Protein AF-A0A2P8FLD5-F1 (afdb_monomer)

pLDDT: mean 77.54, std 15.87, range [40.56, 95.44]

Secondary structure (DSSP, 8-state):
---------HHHHHHHHHHHHHHHHHTT-----------PPPSSGGGG--B-S-GGG-PBPTT-EE---SS-----S-EEEEEEEPPTT---B--TTS--BPPTT-EEEEEEE--S---

Mean predicted aligned error: 14.79 Å

Structure (mmCIF, N/CA/C/O backbone):
data_AF-A0A2P8FLD5-F1
#
_entry.id   AF-A0A2P8FLD5-F1
#
loop_
_atom_site.group_PDB
_atom_site.id
_atom_site.type_symbol
_atom_site.label_atom_id
_atom_site.label_alt_id
_atom_site.label_comp_id
_atom_site.label_asym_id
_atom_site.label_entity_id
_atom_site.label_seq_id
_atom_site.pdbx_PDB_ins_code
_atom_site.Cartn_x
_atom_site.Cartn_y
_atom_site.Cartn_z
_atom_site.occupancy
_atom_site.B_iso_or_equiv
_atom_site.auth_seq_id
_atom_site.auth_comp_id
_atom_site.auth_asym_id
_atom_site.auth_atom_id
_atom_site.pdbx_PDB_model_num
ATOM 1 N N . MET A 1 1 ? -6.793 66.190 63.675 1.00 40.56 1 MET A N 1
ATOM 2 C CA . MET A 1 1 ? -6.352 66.649 62.341 1.00 40.56 1 MET A CA 1
ATOM 3 C C . MET A 1 1 ? -6.145 65.407 61.492 1.00 40.56 1 MET A C 1
ATOM 5 O O . MET A 1 1 ? -5.388 64.539 61.898 1.00 40.56 1 MET A O 1
ATOM 9 N N . ALA A 1 2 ? -6.940 65.256 60.435 1.00 51.62 2 ALA A N 1
ATOM 10 C CA . ALA A 1 2 ? -7.010 64.063 59.597 1.00 51.62 2 ALA A CA 1
ATOM 11 C C . ALA A 1 2 ? -5.867 64.010 58.571 1.00 51.62 2 ALA A C 1
ATOM 13 O O . ALA A 1 2 ? -5.481 65.063 58.067 1.00 51.62 2 ALA A O 1
ATOM 14 N N . ARG A 1 3 ? -5.418 62.803 58.195 1.00 41.56 3 ARG A N 1
ATOM 15 C CA . ARG A 1 3 ? -5.180 62.423 56.791 1.00 41.56 3 ARG A CA 1
ATOM 16 C C . ARG A 1 3 ? -4.938 60.915 56.631 1.00 41.56 3 ARG A C 1
ATOM 18 O O . ARG A 1 3 ? -4.054 60.329 57.237 1.00 41.56 3 ARG A O 1
ATOM 25 N N . THR A 1 4 ? -5.821 60.370 55.810 1.00 52.38 4 THR A N 1
ATOM 26 C CA . THR A 1 4 ? -5.900 59.111 55.061 1.00 52.38 4 THR A CA 1
ATOM 27 C C . THR A 1 4 ? -4.621 58.618 54.373 1.00 52.38 4 THR A C 1
ATOM 29 O O . THR A 1 4 ? -3.825 59.429 53.911 1.00 52.38 4 THR A O 1
ATOM 32 N N . GLY A 1 5 ? -4.564 57.297 54.162 1.00 47.00 5 GLY A N 1
ATOM 33 C CA . GLY A 1 5 ? -3.839 56.592 53.089 1.00 47.00 5 GLY A CA 1
ATOM 34 C C . GLY A 1 5 ? -3.755 55.097 53.441 1.00 47.00 5 GLY A C 1
ATOM 35 O O . GLY A 1 5 ? -3.200 54.775 54.480 1.00 47.00 5 GLY A O 1
ATOM 36 N N . GLU A 1 6 ? -4.529 54.188 52.839 1.00 53.88 6 GLU A N 1
ATOM 37 C CA . GLU A 1 6 ? -4.380 53.602 51.489 1.00 53.88 6 GLU A CA 1
ATOM 38 C C . GLU A 1 6 ? -3.803 52.179 51.630 1.00 53.88 6 GLU A C 1
ATOM 40 O O . GLU A 1 6 ? -2.604 52.059 51.784 1.00 53.88 6 GLU A O 1
ATOM 45 N N . GLU A 1 7 ? -4.647 51.130 51.632 1.00 49.97 7 GLU A N 1
ATOM 46 C CA . GLU A 1 7 ? -4.257 49.705 51.447 1.00 49.97 7 GLU A CA 1
ATOM 47 C C . GLU A 1 7 ? -5.479 48.846 51.035 1.00 49.97 7 GLU A C 1
ATOM 49 O O . GLU A 1 7 ? -5.794 47.814 51.624 1.00 49.97 7 GLU A O 1
ATOM 54 N N . GLN A 1 8 ? -6.254 49.285 50.039 1.00 58.25 8 GLN A N 1
ATOM 55 C CA . GLN A 1 8 ? -7.353 48.477 49.492 1.00 58.25 8 GLN A CA 1
ATOM 56 C C . GLN A 1 8 ? -7.290 48.487 47.965 1.00 58.25 8 GLN A C 1
ATOM 58 O O . GLN A 1 8 ? -7.511 49.526 47.353 1.00 58.25 8 GLN A O 1
ATOM 63 N N . GLY A 1 9 ? -7.012 47.332 47.345 1.00 55.78 9 GLY A N 1
ATOM 64 C CA . GLY A 1 9 ? -7.302 47.146 45.915 1.00 55.78 9 GLY A CA 1
ATOM 65 C C . GLY A 1 9 ? -6.353 46.292 45.068 1.00 55.78 9 GLY A C 1
ATOM 66 O O . GLY A 1 9 ? -6.639 46.110 43.891 1.00 55.78 9 GLY A O 1
ATOM 67 N N . ALA A 1 10 ? -5.257 45.738 45.595 1.00 51.69 10 ALA A N 1
ATOM 68 C CA . ALA A 1 10 ? -4.268 45.064 44.735 1.00 51.69 10 ALA A CA 1
ATOM 69 C C . ALA A 1 10 ? -4.587 43.590 44.383 1.00 51.69 10 ALA A C 1
ATOM 71 O O . ALA A 1 10 ? -4.049 43.060 43.414 1.00 51.69 10 ALA A O 1
ATOM 72 N N . GLY A 1 11 ? -5.467 42.911 45.131 1.00 54.47 11 GLY A N 1
ATOM 73 C CA . GLY A 1 11 ? -5.656 41.457 44.990 1.00 54.47 11 GLY A CA 1
ATOM 74 C C . GLY A 1 11 ? -6.390 41.015 43.717 1.00 54.47 11 GLY A C 1
ATOM 75 O O . GLY A 1 11 ? -5.995 40.042 43.081 1.00 54.47 11 GLY A O 1
ATOM 76 N N . LEU A 1 12 ? -7.442 41.734 43.311 1.00 54.66 12 LEU A N 1
ATOM 77 C CA . LEU A 1 12 ? -8.326 41.302 42.217 1.00 54.66 12 LEU A CA 1
ATOM 78 C C . LEU A 1 12 ? -7.828 41.735 40.825 1.00 54.66 12 LEU A C 1
ATOM 80 O O . LEU A 1 12 ? -8.096 41.058 39.834 1.00 54.66 12 LEU A O 1
ATOM 84 N N . ALA A 1 13 ? -7.051 42.822 40.754 1.00 55.38 13 ALA A N 1
ATOM 85 C CA . ALA A 1 13 ? -6.517 43.367 39.503 1.00 55.38 13 ALA A CA 1
ATOM 86 C C . ALA A 1 13 ? -5.329 42.568 38.937 1.00 55.38 13 ALA A C 1
ATOM 88 O O . ALA A 1 13 ? -5.080 42.631 37.738 1.00 55.38 13 ALA A O 1
ATOM 89 N N . VAL A 1 14 ? -4.621 41.790 39.767 1.00 56.28 14 VAL A N 1
ATOM 90 C CA . VAL A 1 14 ? -3.507 40.925 39.328 1.00 56.28 14 VAL A CA 1
ATOM 91 C C . VAL A 1 14 ? -4.000 39.529 38.921 1.00 56.28 14 VAL A C 1
ATOM 93 O O . VAL A 1 14 ? -3.425 38.902 38.033 1.00 56.28 14 VAL A O 1
ATOM 96 N N . LEU A 1 15 ? -5.118 39.066 39.490 1.00 59.56 15 LEU A N 1
ATOM 97 C CA . LEU A 1 15 ? -5.740 37.778 39.156 1.00 59.56 15 LEU A CA 1
ATOM 98 C C . LEU A 1 15 ? -6.256 37.717 37.708 1.00 59.56 15 LEU A C 1
ATOM 100 O O . LEU A 1 15 ? -6.157 36.674 37.067 1.00 59.56 15 LEU A O 1
ATOM 104 N N . PHE A 1 16 ? -6.763 38.832 37.176 1.00 62.00 16 PHE A N 1
ATOM 105 C CA . PHE A 1 16 ? -7.318 38.908 35.819 1.00 62.00 16 PHE A CA 1
ATOM 106 C C . PHE A 1 16 ? -6.269 38.748 34.695 1.00 62.00 16 PHE A C 1
ATOM 108 O O . PHE A 1 16 ? -6.450 37.879 33.838 1.00 62.00 16 PHE A O 1
ATOM 115 N N . PRO A 1 17 ? -5.148 39.504 34.677 1.00 61.06 17 PRO A N 1
ATOM 116 C CA . PRO A 1 17 ? -4.094 39.310 33.681 1.00 61.06 17 PRO A CA 1
ATOM 117 C C . PRO A 1 17 ? -3.335 37.991 33.884 1.00 61.06 17 PRO A C 1
AT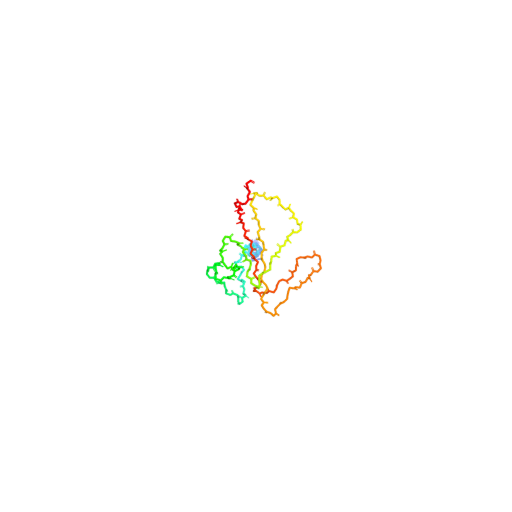OM 119 O O . PRO A 1 17 ? -2.903 37.391 32.902 1.00 61.06 17 PRO A O 1
ATOM 122 N N . LEU A 1 18 ? -3.227 37.490 35.122 1.00 65.38 18 LEU A N 1
ATOM 123 C CA . LEU A 1 18 ? -2.607 36.194 35.412 1.00 65.38 18 LEU A CA 1
ATOM 124 C C . LEU A 1 18 ? -3.439 35.022 34.862 1.00 65.38 18 LEU A C 1
ATOM 126 O O . LEU A 1 18 ? -2.892 34.113 34.239 1.00 65.38 18 LEU A O 1
ATOM 130 N N . ALA A 1 19 ? -4.766 35.066 35.013 1.00 68.00 19 ALA A N 1
ATOM 131 C CA . ALA A 1 19 ? -5.669 34.067 34.442 1.00 68.00 19 ALA A CA 1
ATOM 132 C C . ALA A 1 19 ? -5.693 34.108 32.902 1.00 68.00 19 ALA A C 1
ATOM 134 O O . ALA A 1 19 ? -5.710 33.057 32.258 1.00 68.00 19 ALA A O 1
ATOM 135 N N . LEU A 1 20 ? -5.628 35.304 32.303 1.00 69.50 20 LEU A N 1
ATOM 136 C CA . LEU A 1 20 ? -5.559 35.477 30.848 1.00 69.50 20 LEU A CA 1
ATOM 137 C C . LEU A 1 20 ? -4.219 34.980 30.272 1.00 69.50 20 LEU A C 1
ATOM 139 O O . LEU A 1 20 ? -4.205 34.314 29.237 1.00 69.50 20 LEU A O 1
ATOM 143 N N . ALA A 1 21 ? -3.105 35.213 30.972 1.00 69.38 21 ALA A N 1
ATOM 144 C CA . ALA A 1 21 ? -1.797 34.660 30.619 1.00 69.38 21 ALA A CA 1
ATOM 145 C C . ALA A 1 21 ? -1.770 33.121 30.716 1.00 69.38 21 ALA A C 1
ATOM 147 O O . ALA A 1 21 ? -1.219 32.456 29.838 1.00 69.38 21 ALA A O 1
ATOM 148 N N . CYS A 1 22 ? -2.427 32.536 31.724 1.00 64.44 22 CYS A N 1
ATOM 149 C CA . CYS A 1 22 ? -2.589 31.083 31.832 1.00 64.44 22 CYS A CA 1
ATOM 150 C C . CYS A 1 22 ? -3.457 30.484 30.712 1.00 64.44 22 CYS A C 1
ATOM 152 O O . CYS A 1 22 ? -3.162 29.381 30.251 1.00 64.44 22 CYS A O 1
ATOM 154 N N . MET A 1 23 ? -4.495 31.184 30.238 1.00 63.94 23 MET A N 1
ATOM 155 C CA . MET A 1 23 ? -5.295 30.717 29.094 1.00 63.94 23 MET A CA 1
ATOM 156 C C . MET A 1 23 ? -4.500 30.717 27.783 1.00 63.94 23 MET A C 1
ATOM 158 O O . MET A 1 23 ? -4.651 29.792 26.986 1.00 63.94 23 MET A O 1
ATOM 162 N N . LEU A 1 24 ? -3.611 31.694 27.574 1.00 63.81 24 LEU A N 1
ATOM 163 C CA . LEU A 1 24 ? -2.767 31.764 26.374 1.00 63.81 24 LEU A CA 1
ATOM 164 C C . LEU A 1 24 ? -1.718 30.639 26.320 1.00 63.81 24 LEU A C 1
ATOM 166 O O . LEU A 1 24 ? -1.411 30.141 25.239 1.00 63.81 24 LEU A O 1
ATOM 170 N N . MET A 1 25 ? -1.224 30.176 27.473 1.00 62.75 25 MET A N 1
ATOM 171 C CA . MET A 1 25 ? -0.259 29.068 27.560 1.00 62.75 25 MET A CA 1
ATOM 172 C C . MET A 1 25 ? -0.849 27.697 27.176 1.00 62.75 25 MET A C 1
ATOM 174 O O . MET A 1 25 ? -0.100 26.798 26.799 1.00 62.75 25 MET A O 1
A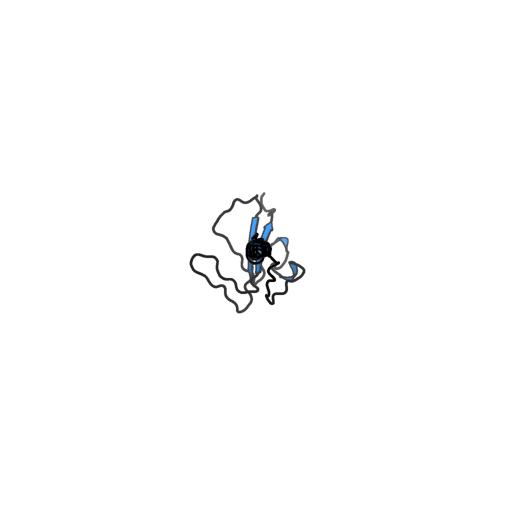TOM 178 N N . GLN A 1 26 ? -2.173 27.508 27.243 1.00 65.88 26 GLN A N 1
ATOM 179 C CA . GLN A 1 26 ? -2.812 26.221 26.917 1.00 65.88 26 GLN A CA 1
ATOM 180 C C . GLN A 1 26 ? -3.191 26.069 25.434 1.00 65.88 26 GLN A C 1
ATOM 182 O O . GLN A 1 26 ? -3.468 24.957 24.988 1.00 65.88 26 GLN A O 1
ATOM 187 N N . ALA A 1 27 ? -3.150 27.147 24.644 1.00 61.12 27 ALA A N 1
ATOM 188 C CA . ALA A 1 27 ? -3.487 27.112 23.217 1.00 61.12 27 ALA A CA 1
ATOM 189 C C . ALA A 1 27 ? -2.410 26.438 22.341 1.00 61.12 27 ALA A C 1
ATOM 191 O O . ALA A 1 27 ? -2.677 26.081 21.196 1.00 61.12 27 ALA A O 1
ATOM 192 N N . CYS A 1 28 ? -1.203 26.233 22.877 1.00 63.56 28 CYS A N 1
ATOM 193 C CA . CYS A 1 28 ? -0.080 25.641 22.147 1.00 63.56 28 CYS A CA 1
ATOM 194 C C . CYS A 1 28 ? 0.113 24.139 22.399 1.00 63.56 28 CYS A C 1
ATOM 196 O O . CYS A 1 28 ? 1.094 23.571 21.920 1.00 63.56 28 CYS A O 1
ATOM 198 N N . ASN A 1 29 ? -0.788 23.465 23.124 1.00 61.78 29 ASN A N 1
ATOM 199 C CA . ASN A 1 29 ? -0.633 22.036 23.387 1.00 61.78 29 ASN A CA 1
ATOM 200 C C . ASN A 1 29 ? -1.207 21.171 22.251 1.00 61.78 29 ASN A C 1
ATOM 202 O O . ASN A 1 29 ? -2.129 20.382 22.448 1.00 61.78 29 ASN A O 1
ATOM 206 N N . ASN A 1 30 ? -0.622 21.281 21.056 1.00 64.88 30 ASN A N 1
ATOM 207 C CA . ASN A 1 30 ? -0.760 20.262 20.012 1.00 64.88 30 ASN A CA 1
ATOM 208 C C . ASN A 1 30 ? 0.183 19.094 20.334 1.00 64.88 30 ASN A C 1
ATOM 210 O O . ASN A 1 30 ? 1.129 18.814 19.596 1.00 64.88 30 ASN A O 1
ATOM 214 N N . GLY A 1 31 ? -0.036 18.449 21.483 1.00 66.62 31 GLY A N 1
ATOM 215 C CA . GLY A 1 31 ? 0.698 17.246 21.854 1.00 66.62 31 GLY A CA 1
ATOM 216 C C . GLY A 1 31 ? 0.542 16.171 20.768 1.00 66.62 31 GLY A C 1
ATOM 217 O O . GLY A 1 31 ? -0.515 16.118 20.121 1.00 66.62 31 GLY A O 1
ATOM 218 N N . PRO A 1 32 ? 1.564 15.320 20.545 1.00 63.94 32 PRO A N 1
ATOM 219 C CA . PRO A 1 32 ? 1.452 14.205 19.619 1.00 63.94 32 PRO A CA 1
ATOM 220 C C . PRO A 1 32 ? 0.202 13.403 19.975 1.00 63.94 32 PRO A C 1
ATOM 222 O O . PRO A 1 32 ? 0.069 12.902 21.091 1.00 63.94 32 PRO A O 1
ATOM 225 N N . GLN A 1 33 ? -0.741 13.329 19.039 1.00 62.66 33 GLN A N 1
ATOM 226 C CA . GLN A 1 33 ? -1.934 12.516 19.203 1.00 62.66 33 GLN A CA 1
ATOM 227 C C . GLN A 1 33 ? -1.475 11.058 19.192 1.00 62.66 33 GLN A C 1
ATOM 229 O O . GLN A 1 33 ? -1.191 10.495 18.134 1.00 62.66 33 GLN A O 1
ATOM 234 N N . THR A 1 34 ? -1.336 10.456 20.370 1.00 59.12 34 THR A N 1
ATOM 235 C CA . THR A 1 34 ? -1.065 9.025 20.478 1.00 59.12 34 THR A CA 1
ATOM 236 C C . THR A 1 34 ? -2.298 8.293 19.978 1.00 59.12 34 THR A C 1
ATOM 238 O O . THR A 1 34 ? -3.312 8.192 20.668 1.00 59.12 34 THR A O 1
ATOM 241 N N . ILE A 1 35 ? -2.221 7.804 18.744 1.00 64.06 35 ILE A N 1
ATOM 242 C CA . ILE A 1 35 ? -3.241 6.945 18.162 1.00 64.06 35 ILE A CA 1
ATOM 243 C C . ILE A 1 35 ? -3.201 5.614 18.928 1.00 64.06 35 ILE A C 1
ATOM 245 O O . ILE A 1 35 ? -2.381 4.744 18.644 1.00 64.06 35 ILE A O 1
ATOM 249 N N . SER A 1 36 ? -4.066 5.476 19.937 1.00 65.38 36 SER A N 1
ATOM 250 C CA . SER A 1 36 ? -4.237 4.253 20.730 1.00 65.38 36 SER A CA 1
ATOM 251 C C . SER A 1 36 ? -5.044 3.226 19.935 1.00 65.38 36 SER A C 1
ATOM 253 O O . SER A 1 36 ? -6.214 2.971 20.206 1.00 65.38 36 SER A O 1
ATOM 255 N N . ASN A 1 37 ? -4.428 2.669 18.897 1.00 66.94 37 ASN A N 1
ATOM 256 C CA . ASN A 1 37 ? -4.979 1.548 18.149 1.00 66.94 37 ASN A CA 1
ATOM 257 C C . ASN A 1 37 ? -4.068 0.335 18.359 1.00 66.94 37 ASN A C 1
ATOM 259 O O . ASN A 1 37 ? -2.847 0.465 18.325 1.00 66.94 37 ASN A O 1
ATOM 263 N N . ASN A 1 38 ? -4.645 -0.859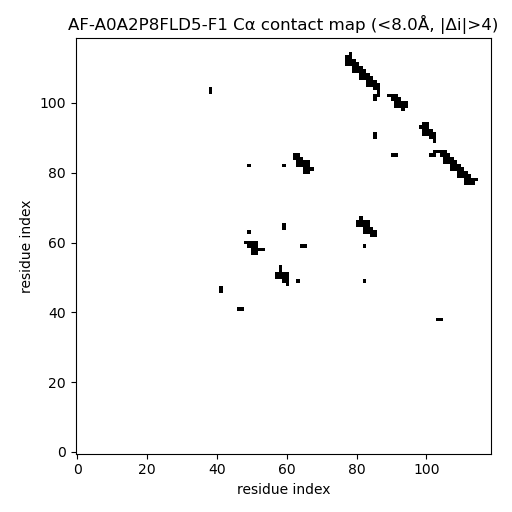 18.529 1.00 69.00 38 ASN A N 1
ATOM 264 C CA . ASN A 1 38 ? -3.912 -2.126 18.694 1.00 69.00 38 ASN A CA 1
ATOM 265 C C . ASN A 1 38 ? -3.281 -2.629 17.371 1.00 69.00 38 ASN A C 1
ATOM 267 O O . ASN A 1 38 ? -3.329 -3.814 17.048 1.00 69.00 38 ASN A O 1
ATOM 271 N N . VAL A 1 39 ? -2.766 -1.718 16.541 1.00 72.31 39 VAL A N 1
ATOM 272 C CA . VAL A 1 39 ? -2.215 -2.017 15.217 1.00 72.31 39 VAL A CA 1
ATOM 273 C C . VAL A 1 39 ? -0.696 -1.939 15.296 1.00 72.31 39 VAL A C 1
ATOM 275 O O . VAL A 1 39 ? -0.124 -0.864 15.449 1.00 72.31 39 VAL A O 1
ATOM 278 N N . SER A 1 40 ? -0.044 -3.093 15.175 1.00 82.56 40 SER A N 1
ATOM 279 C CA . SER A 1 40 ? 1.410 -3.187 15.054 1.00 82.56 40 SER A CA 1
ATOM 280 C C . SER A 1 40 ? 1.809 -3.153 13.580 1.00 82.56 40 SER A C 1
ATOM 282 O O . SER A 1 40 ? 1.333 -3.961 12.778 1.00 82.56 40 SER A O 1
ATOM 284 N N . PHE A 1 41 ? 2.673 -2.209 13.212 1.00 85.94 41 PHE A N 1
ATOM 285 C CA . PHE A 1 41 ? 3.224 -2.131 11.864 1.00 85.94 41 PHE A CA 1
ATOM 286 C C . PHE A 1 41 ? 4.421 -3.067 11.719 1.00 85.94 41 PHE A C 1
ATOM 288 O O . PHE A 1 41 ? 5.284 -3.145 12.591 1.00 85.94 41 PHE A O 1
ATOM 295 N N . LYS A 1 42 ? 4.492 -3.747 10.576 1.00 90.25 42 LYS A N 1
ATOM 296 C CA . LYS A 1 42 ? 5.664 -4.529 10.180 1.00 90.25 42 LYS A CA 1
ATOM 297 C C . LYS A 1 42 ? 6.818 -3.595 9.826 1.00 90.25 42 LYS A C 1
ATOM 299 O O . LYS A 1 42 ? 6.592 -2.524 9.258 1.00 90.25 42 LYS A O 1
ATOM 304 N N . THR A 1 43 ? 8.041 -4.038 10.099 1.00 93.50 43 THR A N 1
ATOM 305 C CA . THR A 1 43 ? 9.262 -3.250 9.888 1.00 93.50 43 THR A CA 1
ATOM 306 C C . THR A 1 43 ? 9.527 -2.986 8.408 1.00 93.50 43 THR A C 1
ATOM 308 O O . THR A 1 43 ? 9.920 -1.881 8.038 1.00 93.50 43 THR A O 1
ATOM 311 N N . ARG A 1 44 ? 9.316 -3.981 7.537 1.00 92.12 44 ARG A N 1
ATOM 312 C CA . ARG A 1 44 ? 9.575 -3.858 6.095 1.00 92.12 44 ARG A CA 1
ATOM 313 C C . ARG A 1 44 ? 8.281 -3.908 5.293 1.00 92.12 44 ARG A C 1
ATOM 315 O O . ARG A 1 44 ? 7.409 -4.739 5.531 1.00 92.12 44 ARG A O 1
ATOM 322 N N . LEU A 1 45 ? 8.204 -3.086 4.243 1.00 89.62 45 LEU A N 1
ATOM 323 C CA . LEU A 1 45 ? 7.065 -3.079 3.314 1.00 89.62 45 LEU A CA 1
ATOM 324 C C . LEU A 1 45 ? 6.866 -4.427 2.600 1.00 89.62 45 LEU A C 1
ATOM 326 O O . LEU A 1 45 ? 5.738 -4.828 2.322 1.00 89.62 45 LEU A O 1
ATOM 330 N N . SER A 1 46 ? 7.956 -5.157 2.351 1.00 90.62 46 SER A N 1
ATOM 331 C CA . SER A 1 46 ? 7.916 -6.488 1.737 1.00 90.62 46 SER A CA 1
ATOM 332 C C . SER A 1 46 ? 7.149 -7.512 2.578 1.00 90.62 46 SER A C 1
ATOM 334 O O . SER A 1 46 ? 6.560 -8.436 2.029 1.00 90.62 46 SER A O 1
ATOM 336 N N . GLU A 1 47 ? 7.103 -7.342 3.903 1.00 93.25 47 GLU A N 1
ATOM 337 C CA . GLU A 1 47 ? 6.408 -8.266 4.808 1.00 93.25 47 GLU A CA 1
ATOM 338 C C . GLU A 1 47 ? 4.878 -8.154 4.734 1.00 93.25 47 GLU A C 1
ATOM 340 O O . GLU A 1 47 ? 4.173 -8.992 5.298 1.00 93.25 47 GLU A O 1
ATOM 345 N N . TYR A 1 48 ? 4.347 -7.122 4.071 1.00 92.56 48 TYR A N 1
ATOM 346 C CA . TYR A 1 48 ? 2.908 -6.992 3.838 1.00 92.56 48 TYR A CA 1
ATOM 347 C C . TYR A 1 48 ? 2.417 -7.841 2.661 1.00 92.56 48 TYR A C 1
ATOM 349 O O . TYR A 1 48 ? 1.202 -7.978 2.522 1.00 92.56 48 TYR A O 1
ATOM 357 N N . ALA A 1 49 ? 3.331 -8.414 1.864 1.00 93.56 49 ALA A N 1
ATOM 358 C CA . ALA A 1 49 ? 3.036 -9.327 0.758 1.00 93.56 49 ALA A CA 1
ATOM 359 C C . ALA A 1 49 ? 1.987 -8.777 -0.229 1.00 93.56 49 ALA A C 1
ATOM 361 O O . ALA A 1 49 ? 1.034 -9.456 -0.589 1.00 93.56 49 ALA A O 1
ATOM 362 N N . LEU A 1 50 ? 2.149 -7.517 -0.653 1.00 94.38 50 LEU A N 1
ATOM 363 C CA . LEU A 1 50 ? 1.200 -6.846 -1.556 1.00 94.38 50 LEU A CA 1
ATOM 364 C C . LEU A 1 50 ? 1.232 -7.382 -2.989 1.00 94.38 50 LEU A C 1
ATOM 366 O O . LEU A 1 50 ? 0.246 -7.267 -3.718 1.00 94.38 50 LEU A O 1
ATOM 370 N N . PHE A 1 51 ? 2.371 -7.950 -3.375 1.00 95.00 51 PHE A N 1
ATOM 371 C CA . PH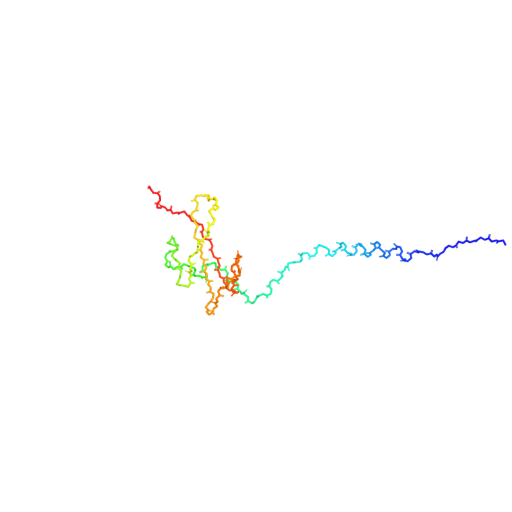E A 1 51 ? 2.644 -8.451 -4.711 1.00 95.00 51 PHE A CA 1
ATOM 372 C C . PHE A 1 51 ? 2.991 -9.933 -4.654 1.00 95.00 51 PHE A C 1
ATOM 374 O O . PHE A 1 51 ? 3.598 -10.396 -3.686 1.00 95.00 51 PHE A O 1
ATOM 381 N N . LYS A 1 52 ? 2.629 -10.663 -5.706 1.00 94.31 52 LYS A N 1
ATOM 382 C CA . LYS A 1 52 ? 3.004 -12.063 -5.906 1.00 94.31 52 LYS A CA 1
ATOM 383 C C . LYS A 1 52 ? 3.969 -12.201 -7.077 1.00 94.31 52 LYS A C 1
ATOM 385 O O . LYS A 1 52 ? 3.910 -11.434 -8.033 1.00 94.31 52 LYS A O 1
ATOM 390 N N . GLY A 1 53 ? 4.809 -13.231 -7.020 1.00 91.81 53 GLY A N 1
ATOM 391 C CA . GLY A 1 53 ? 5.771 -13.518 -8.078 1.00 91.81 53 GLY A CA 1
ATOM 392 C C . GLY A 1 53 ? 6.908 -12.499 -8.131 1.00 91.81 53 GLY A C 1
ATOM 393 O O . GLY A 1 53 ? 7.428 -12.075 -7.098 1.00 91.81 53 GLY A O 1
ATOM 394 N N . HIS A 1 54 ? 7.324 -12.149 -9.345 1.00 91.25 54 HIS A N 1
ATOM 395 C CA . HIS A 1 54 ? 8.453 -11.263 -9.584 1.00 91.25 54 HIS A CA 1
ATOM 396 C C . HIS A 1 54 ? 8.040 -9.793 -9.395 1.00 91.25 54 HIS A C 1
ATOM 398 O O . HIS A 1 54 ? 7.099 -9.306 -10.013 1.00 91.25 54 HIS A O 1
ATOM 404 N N . MET A 1 55 ? 8.747 -9.077 -8.513 1.00 88.06 55 MET A N 1
ATOM 405 C CA . MET A 1 55 ? 8.362 -7.731 -8.062 1.00 88.06 55 MET A CA 1
ATOM 406 C C . MET A 1 55 ? 8.176 -6.702 -9.201 1.00 88.06 55 MET A C 1
ATOM 408 O O . MET A 1 55 ? 7.199 -5.955 -9.145 1.00 88.06 55 MET A O 1
ATOM 412 N N . PRO A 1 56 ? 9.034 -6.651 -10.242 1.00 88.75 56 PRO A N 1
ATOM 413 C CA . PRO A 1 56 ? 8.838 -5.775 -11.403 1.00 88.75 56 PRO A CA 1
ATOM 414 C C . PRO A 1 56 ? 7.513 -5.942 -12.153 1.00 88.75 56 PRO A C 1
ATOM 416 O O . PRO A 1 56 ? 7.082 -4.996 -12.806 1.00 88.75 56 PRO A O 1
ATOM 419 N N . ASP A 1 57 ? 6.857 -7.098 -12.045 1.00 90.38 57 ASP A N 1
ATOM 420 C CA . ASP A 1 57 ? 5.596 -7.360 -12.743 1.00 90.38 57 ASP A CA 1
ATOM 421 C C . ASP A 1 57 ? 4.402 -6.718 -12.014 1.00 90.38 57 ASP A C 1
ATOM 423 O O . ASP A 1 57 ? 3.311 -6.615 -12.572 1.00 90.38 57 ASP A O 1
ATOM 427 N N . LEU A 1 58 ? 4.601 -6.291 -10.755 1.00 91.88 58 LEU A N 1
ATOM 428 C CA . LEU A 1 58 ? 3.613 -5.603 -9.917 1.00 91.88 58 LEU A CA 1
ATOM 429 C C . LEU A 1 58 ? 2.245 -6.308 -9.864 1.00 91.88 58 LEU A C 1
ATOM 431 O O . LEU A 1 58 ? 1.186 -5.677 -9.775 1.00 91.88 58 LEU A O 1
ATOM 435 N N . VAL A 1 59 ? 2.262 -7.641 -9.885 1.00 94.31 59 VAL A N 1
ATOM 436 C CA . VAL A 1 59 ? 1.048 -8.458 -9.844 1.00 94.31 59 VAL A CA 1
ATOM 437 C C . VAL A 1 59 ? 0.498 -8.482 -8.414 1.00 94.31 59 VAL A C 1
ATOM 439 O O . VAL A 1 59 ? 1.204 -8.947 -7.516 1.00 94.31 59 VAL A O 1
ATOM 442 N N . PRO A 1 60 ? -0.749 -8.039 -8.165 1.00 95.44 60 PRO A N 1
ATOM 443 C CA . PRO A 1 60 ? -1.329 -8.049 -6.823 1.00 95.44 60 PRO A CA 1
ATOM 444 C C . PRO A 1 60 ? -1.440 -9.464 -6.237 1.00 95.44 60 PRO A C 1
ATOM 446 O O . PRO A 1 60 ? -1.713 -10.434 -6.958 1.00 95.44 60 PRO A O 1
ATOM 449 N N . ALA A 1 61 ? -1.253 -9.582 -4.921 1.00 95.31 61 ALA A N 1
ATOM 450 C CA . ALA A 1 61 ? -1.556 -10.805 -4.180 1.00 95.31 61 ALA A CA 1
ATOM 451 C C . ALA A 1 61 ? -3.071 -11.108 -4.168 1.00 95.31 61 ALA A C 1
ATOM 453 O O . ALA A 1 61 ? -3.893 -10.291 -4.578 1.00 95.31 61 ALA A O 1
ATOM 454 N N . GLN A 1 62 ? -3.450 -12.317 -3.748 1.00 92.19 62 GLN A N 1
ATOM 455 C CA . GLN A 1 62 ? -4.815 -12.838 -3.912 1.00 92.19 62 GLN A CA 1
ATOM 456 C C . GLN A 1 62 ? -5.886 -12.064 -3.120 1.00 92.19 62 GLN A C 1
ATOM 458 O O . GLN A 1 62 ? -7.030 -11.978 -3.556 1.00 92.19 62 GLN A O 1
ATOM 463 N N . ASP A 1 63 ? -5.503 -11.478 -1.991 1.00 93.06 63 ASP A N 1
ATOM 464 C CA . ASP A 1 63 ? -6.309 -10.673 -1.068 1.00 93.06 63 ASP A CA 1
ATOM 465 C C . ASP A 1 63 ? -6.175 -9.155 -1.313 1.00 93.06 63 ASP A C 1
ATOM 467 O O . ASP A 1 63 ? -6.680 -8.337 -0.538 1.00 93.06 63 ASP A O 1
ATOM 471 N N . VAL A 1 64 ? -5.493 -8.761 -2.391 1.00 95.06 64 VAL A N 1
ATOM 472 C CA . VAL A 1 64 ? -5.171 -7.369 -2.706 1.00 95.06 64 VAL A CA 1
ATOM 473 C C . VAL A 1 64 ? -5.873 -6.944 -3.992 1.00 95.06 64 VAL A C 1
ATOM 475 O O . VAL A 1 64 ? -5.675 -7.515 -5.061 1.00 95.06 64 VAL A O 1
ATOM 478 N N . VAL A 1 65 ? -6.681 -5.891 -3.899 1.00 94.00 65 VAL A N 1
ATOM 479 C CA . VAL A 1 65 ? -7.547 -5.424 -4.983 1.00 94.00 65 VAL A CA 1
ATOM 480 C C . VAL A 1 65 ? -7.013 -4.114 -5.573 1.00 94.00 65 VAL A C 1
ATOM 482 O O . VAL A 1 65 ? -6.752 -3.169 -4.825 1.00 94.00 65 VAL A O 1
ATOM 485 N N . PRO A 1 66 ? -6.861 -3.997 -6.903 1.00 93.62 66 PRO A N 1
ATOM 486 C CA . PRO A 1 66 ? -6.507 -2.734 -7.536 1.00 93.62 66 PRO A CA 1
ATOM 487 C C . PRO A 1 66 ? -7.686 -1.755 -7.550 1.00 93.62 66 PRO A C 1
ATOM 489 O O . PRO A 1 66 ? -8.823 -2.130 -7.831 1.00 93.62 66 PRO A O 1
ATOM 492 N N . ILE A 1 67 ? -7.407 -0.476 -7.294 1.00 91.62 67 ILE A N 1
ATOM 493 C CA . ILE A 1 67 ? -8.408 0.598 -7.305 1.00 91.62 67 ILE A CA 1
ATOM 494 C C . ILE A 1 67 ? -8.029 1.718 -8.272 1.00 91.62 67 ILE A C 1
ATOM 496 O O . ILE A 1 67 ? -6.855 2.038 -8.477 1.00 91.62 67 ILE A O 1
ATOM 500 N N . ARG A 1 68 ? -9.047 2.367 -8.841 1.00 84.50 68 ARG A N 1
ATOM 501 C CA . ARG A 1 68 ? -8.898 3.556 -9.687 1.00 84.50 68 ARG A CA 1
ATOM 502 C C . ARG A 1 68 ? -9.639 4.727 -9.058 1.00 84.50 68 ARG A C 1
ATOM 504 O O . ARG A 1 68 ? -10.732 4.562 -8.531 1.00 84.50 68 ARG A O 1
ATOM 511 N N . ILE A 1 69 ? -9.027 5.905 -9.122 1.00 82.56 69 ILE A N 1
ATOM 512 C CA . ILE A 1 69 ? -9.668 7.160 -8.722 1.00 82.56 69 ILE A CA 1
ATOM 513 C C . ILE A 1 69 ? -10.267 7.832 -9.958 1.00 82.56 69 ILE A C 1
ATOM 515 O O . ILE A 1 69 ? -9.688 7.744 -11.041 1.00 82.56 69 ILE A O 1
ATOM 519 N N . GLY A 1 70 ? -11.425 8.476 -9.797 1.00 72.25 70 GLY A N 1
ATOM 520 C CA . GLY A 1 70 ? -12.157 9.100 -10.905 1.00 72.25 70 GLY A CA 1
ATOM 521 C C . GLY A 1 70 ? -11.538 10.401 -11.425 1.00 72.25 70 GLY A C 1
ATOM 522 O O . GLY A 1 70 ? -11.767 10.756 -12.575 1.00 72.25 70 GLY A O 1
ATOM 523 N N . SER A 1 71 ? -10.735 11.102 -10.617 1.00 70.25 71 SER A N 1
ATOM 524 C CA . SER A 1 71 ? -10.094 12.356 -11.019 1.00 70.25 71 SER A CA 1
ATOM 525 C C . SER A 1 71 ? -8.683 12.126 -11.566 1.00 70.25 71 SER A C 1
ATOM 527 O O . SER A 1 71 ? -7.792 11.604 -10.887 1.00 70.25 71 SER A O 1
ATOM 529 N N . SER A 1 72 ? -8.456 12.553 -12.809 1.00 60.09 72 SER A N 1
ATOM 530 C CA . SER A 1 72 ? -7.126 12.619 -13.410 1.00 60.09 72 SER A CA 1
ATOM 531 C C . SER A 1 72 ? -6.403 13.873 -12.912 1.00 60.09 72 SER A C 1
ATOM 533 O O . SER A 1 72 ? -6.467 14.932 -13.529 1.00 60.09 72 SER A O 1
ATOM 535 N N . LEU A 1 73 ? -5.726 13.777 -11.770 1.00 64.56 73 LEU A N 1
ATOM 536 C CA . LEU A 1 73 ? -4.716 14.772 -11.408 1.00 64.56 73 LEU A CA 1
ATOM 537 C C . LEU A 1 73 ? -3.486 14.557 -12.293 1.00 64.56 73 LEU A C 1
ATOM 539 O O . LEU A 1 73 ? -3.045 13.417 -12.484 1.00 64.56 73 LEU A O 1
ATOM 543 N N . PHE A 1 74 ? -2.977 15.655 -12.854 1.00 59.03 74 PHE A N 1
ATOM 544 C CA . PHE A 1 74 ? -1.837 15.670 -13.764 1.00 59.03 74 PHE A CA 1
ATOM 545 C C . PHE A 1 74 ? -0.695 14.808 -13.211 1.00 59.03 74 PHE A C 1
ATOM 547 O O . PHE A 1 74 ? -0.415 14.797 -12.009 1.00 59.03 74 PHE A O 1
ATOM 554 N N . THR A 1 75 ? -0.101 14.003 -14.082 1.00 60.72 75 THR A N 1
ATOM 555 C CA . THR A 1 75 ? 0.878 12.989 -13.707 1.00 60.72 75 THR A CA 1
ATOM 556 C C . THR A 1 75 ? 2.188 13.306 -14.404 1.00 60.72 75 THR A C 1
ATOM 558 O O . THR A 1 75 ? 2.219 13.507 -15.609 1.00 60.72 75 THR A O 1
ATOM 561 N N . ASP A 1 76 ? 3.247 13.352 -13.612 1.00 61.38 76 ASP A N 1
ATOM 562 C CA . ASP A 1 76 ? 4.674 13.462 -13.914 1.00 61.38 76 ASP A CA 1
ATOM 563 C C . ASP A 1 76 ? 5.219 12.268 -14.726 1.00 61.38 76 ASP A C 1
ATOM 565 O O . ASP A 1 76 ? 6.258 11.699 -14.404 1.00 61.38 76 ASP A O 1
ATOM 569 N N . TYR A 1 77 ? 4.481 11.854 -15.763 1.00 69.94 77 TYR A N 1
ATOM 570 C CA . TYR A 1 77 ? 4.724 10.712 -16.658 1.00 69.94 77 TYR A CA 1
ATOM 571 C C . TYR A 1 77 ? 4.881 9.330 -15.986 1.00 69.94 77 TYR A C 1
ATOM 573 O O . TYR A 1 77 ? 4.892 8.322 -16.684 1.00 69.94 77 TYR A O 1
ATOM 581 N N . ALA A 1 78 ? 4.944 9.247 -14.653 1.00 80.62 78 ALA A N 1
ATOM 582 C CA . ALA A 1 78 ? 5.018 7.993 -13.911 1.00 80.62 78 ALA A CA 1
ATOM 583 C C . ALA A 1 78 ? 3.655 7.290 -13.835 1.00 80.62 78 ALA A C 1
ATOM 585 O O . ALA A 1 78 ? 2.648 7.878 -13.421 1.00 80.62 78 ALA A O 1
ATOM 586 N N . GLU A 1 79 ? 3.623 5.998 -14.149 1.00 85.88 79 GLU A N 1
ATOM 587 C CA . GLU A 1 79 ? 2.444 5.167 -13.935 1.00 85.88 79 GLU A CA 1
ATOM 588 C C . GLU A 1 79 ? 2.196 4.943 -12.439 1.00 85.88 79 GLU A C 1
ATOM 590 O O . GLU A 1 79 ? 3.102 5.010 -11.60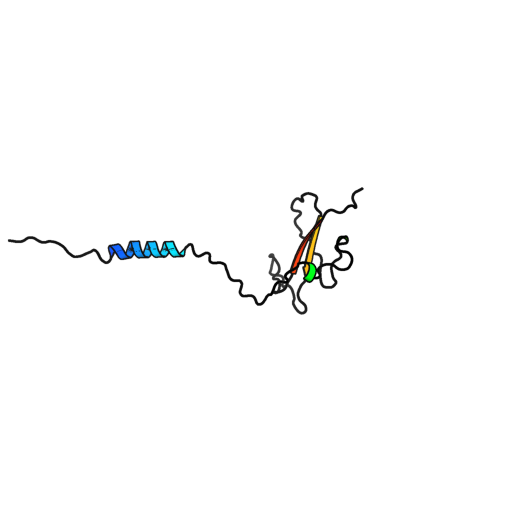4 1.00 85.88 79 GLU A O 1
ATOM 595 N N . LYS A 1 80 ? 0.926 4.726 -12.078 1.00 87.81 80 LYS A N 1
ATOM 596 C CA . LYS A 1 80 ? 0.477 4.653 -10.681 1.00 87.81 80 LYS A CA 1
ATOM 597 C C . LYS A 1 80 ? -0.464 3.477 -10.491 1.00 87.81 80 LYS A C 1
ATOM 599 O O . LYS A 1 80 ? -1.631 3.559 -10.879 1.00 87.81 80 LYS A O 1
ATOM 604 N N . GLN A 1 81 ? -0.010 2.454 -9.784 1.00 91.25 81 GLN A N 1
ATOM 605 C CA . GLN A 1 81 ? -0.874 1.381 -9.309 1.00 91.25 81 GLN A CA 1
ATOM 606 C C . GLN A 1 81 ? -1.330 1.699 -7.887 1.00 91.25 81 GLN A C 1
ATOM 608 O O . GLN A 1 81 ? -0.531 2.093 -7.038 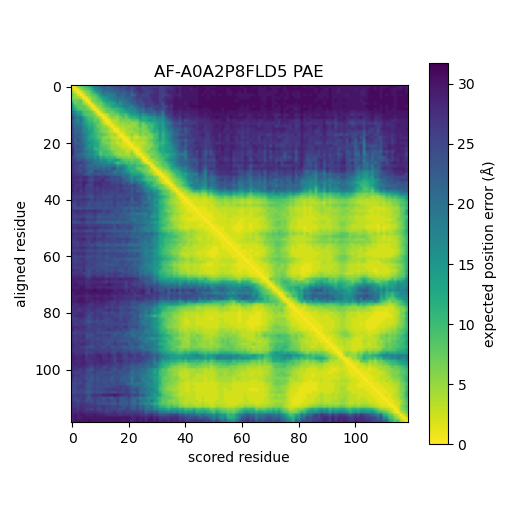1.00 91.25 81 GLN A O 1
ATOM 613 N N . ARG A 1 82 ? -2.629 1.566 -7.623 1.00 93.69 82 ARG A N 1
ATOM 614 C CA . ARG A 1 82 ? -3.198 1.715 -6.281 1.00 93.69 82 ARG A CA 1
ATOM 615 C C . ARG A 1 82 ? -3.842 0.405 -5.892 1.00 93.69 82 ARG A C 1
ATOM 617 O O . ARG A 1 82 ? -4.618 -0.140 -6.671 1.00 93.69 82 ARG A O 1
ATOM 624 N N . LEU A 1 83 ? -3.518 -0.066 -4.703 1.00 95.44 83 LEU A N 1
ATOM 625 C CA . LEU A 1 83 ? -3.950 -1.345 -4.172 1.00 95.44 83 LEU A CA 1
ATOM 626 C C . LEU A 1 83 ? -4.629 -1.130 -2.826 1.00 95.44 83 LEU A C 1
ATOM 628 O O . LEU A 1 83 ? -4.215 -0.265 -2.051 1.00 95.44 83 LEU A O 1
ATOM 632 N N . ILE A 1 84 ? -5.646 -1.935 -2.547 1.00 95.06 84 ILE A N 1
ATOM 633 C CA . ILE A 1 84 ? -6.302 -2.007 -1.250 1.00 95.06 84 ILE A CA 1
ATOM 634 C C . ILE A 1 84 ? -6.395 -3.458 -0.790 1.00 95.06 84 ILE A C 1
ATOM 636 O O . ILE A 1 84 ? -6.755 -4.341 -1.564 1.00 95.06 84 ILE A O 1
ATOM 640 N N . ARG A 1 85 ? -6.108 -3.698 0.486 1.00 94.81 85 ARG A N 1
ATOM 641 C CA . ARG A 1 85 ? -6.412 -4.948 1.178 1.00 94.81 85 ARG A CA 1
ATOM 642 C C . ARG A 1 85 ? -7.314 -4.653 2.361 1.00 94.81 85 ARG A C 1
ATOM 644 O O . ARG A 1 85 ? -6.948 -3.868 3.236 1.00 94.81 85 ARG A O 1
ATOM 651 N N . ILE A 1 86 ? -8.463 -5.314 2.394 1.00 93.69 86 ILE A N 1
ATOM 652 C CA . ILE A 1 86 ? -9.372 -5.308 3.540 1.00 93.69 86 ILE A CA 1
ATOM 653 C C . ILE A 1 86 ? -9.055 -6.546 4.390 1.00 93.69 86 ILE A C 1
ATOM 655 O O . ILE A 1 86 ? -8.890 -7.623 3.818 1.00 93.69 86 ILE A O 1
ATOM 659 N N . PRO A 1 87 ? -8.949 -6.424 5.724 1.00 91.38 87 PRO A N 1
ATOM 660 C CA . PRO A 1 87 ? -8.718 -7.576 6.587 1.00 91.38 87 PRO A CA 1
ATOM 661 C C . PRO A 1 87 ? -9.851 -8.599 6.468 1.00 91.38 87 PRO A C 1
ATOM 663 O O . PRO A 1 87 ? -11.019 -8.236 6.292 1.00 91.38 87 PRO A O 1
ATOM 666 N N . GLU A 1 88 ? -9.501 -9.878 6.592 1.00 90.50 88 GLU A N 1
ATOM 667 C CA . GLU A 1 88 ? -10.455 -10.980 6.480 1.00 90.50 88 GLU A CA 1
ATOM 668 C C . GLU A 1 88 ? -11.636 -10.815 7.446 1.00 90.50 88 GLU A C 1
ATOM 670 O O . GLU A 1 88 ? -11.501 -10.338 8.574 1.00 90.50 88 GLU A O 1
ATOM 675 N N . GLY A 1 89 ? -12.834 -11.164 6.973 1.00 91.50 89 GLY A N 1
ATOM 676 C CA . GLY A 1 89 ? -14.071 -11.056 7.750 1.00 91.50 89 GLY A CA 1
ATOM 677 C C . GLY A 1 89 ? -14.595 -9.629 7.964 1.00 91.50 89 GLY A C 1
ATOM 678 O O . GLY A 1 89 ? -15.699 -9.466 8.486 1.00 91.50 89 GLY A O 1
ATOM 679 N N . ARG A 1 90 ? -13.871 -8.583 7.545 1.00 91.69 90 ARG A N 1
ATOM 680 C CA . ARG A 1 90 ? -14.317 -7.183 7.654 1.00 91.69 90 ARG A CA 1
ATOM 681 C C . ARG A 1 90 ? -14.827 -6.669 6.310 1.00 91.69 90 ARG A C 1
ATOM 683 O O . ARG A 1 90 ? -14.533 -7.211 5.248 1.00 91.69 90 ARG A O 1
ATOM 690 N N . LYS A 1 91 ? -15.635 -5.609 6.354 1.00 90.38 91 LYS A N 1
ATOM 691 C CA . LYS A 1 91 ? -16.213 -4.974 5.165 1.00 90.38 91 LYS A CA 1
ATOM 692 C C . LYS A 1 91 ? -16.033 -3.469 5.230 1.00 90.38 91 LYS A C 1
ATOM 694 O O . LYS A 1 91 ? -16.144 -2.863 6.293 1.00 90.38 91 LYS A O 1
ATOM 699 N N . MET A 1 92 ? -15.782 -2.882 4.070 1.00 90.75 92 MET A N 1
ATOM 700 C CA . MET A 1 92 ? -15.820 -1.441 3.872 1.00 90.75 92 MET A CA 1
ATOM 701 C C . MET A 1 92 ? -17.278 -0.967 3.843 1.00 90.75 92 MET A C 1
ATOM 703 O O . MET A 1 92 ? -18.133 -1.634 3.257 1.00 90.75 92 MET A O 1
ATOM 707 N N . ARG A 1 93 ? -17.570 0.183 4.459 1.00 90.94 93 ARG A N 1
ATOM 708 C CA . ARG A 1 93 ? -18.922 0.761 4.489 1.00 90.94 93 ARG A CA 1
ATOM 709 C C . ARG A 1 93 ? -18.958 2.066 3.709 1.00 90.94 93 ARG A C 1
ATOM 711 O O . ARG A 1 93 ? -18.197 2.979 4.005 1.00 90.94 93 ARG A O 1
ATOM 718 N N . ILE A 1 94 ? -19.862 2.176 2.743 1.00 88.06 94 ILE A N 1
ATOM 719 C CA . ILE A 1 94 ? -20.079 3.430 2.015 1.00 88.06 94 ILE A CA 1
ATOM 720 C C . I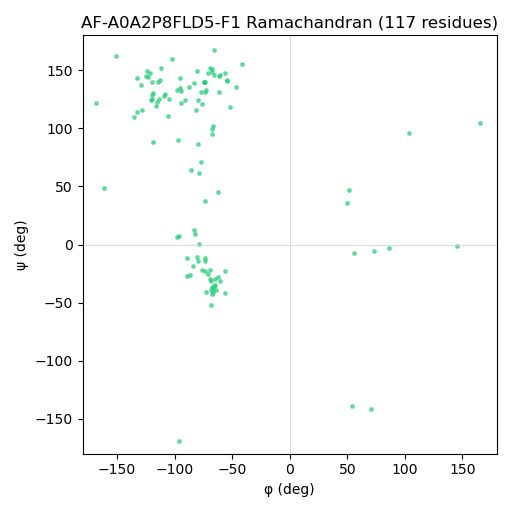LE A 1 94 ? -20.817 4.411 2.931 1.00 88.06 94 ILE A C 1
ATOM 722 O O . ILE A 1 94 ? -21.812 4.041 3.555 1.00 88.06 94 ILE A O 1
ATOM 726 N N . GLN A 1 95 ? -20.330 5.648 3.029 1.00 85.12 95 GLN A N 1
ATOM 727 C CA . GLN A 1 95 ? -20.951 6.703 3.828 1.00 85.12 95 GLN A CA 1
ATOM 728 C C . GLN A 1 95 ? -21.350 7.863 2.908 1.00 85.12 95 GLN A C 1
ATOM 730 O O . GLN A 1 95 ? -20.576 8.784 2.662 1.00 85.12 95 GLN A O 1
ATOM 735 N N . GLY A 1 96 ? -22.568 7.788 2.361 1.00 84.44 96 GLY A N 1
ATOM 736 C CA . GLY A 1 96 ? -23.129 8.825 1.487 1.00 84.44 96 GLY A CA 1
ATOM 737 C C . GLY A 1 96 ? -22.234 9.166 0.287 1.00 84.44 96 GLY A C 1
ATOM 738 O O . GLY A 1 96 ? -21.648 8.277 -0.324 1.00 84.44 96 GLY A O 1
ATOM 739 N N . GLY A 1 97 ? -22.131 10.459 -0.041 1.00 79.94 97 GLY A N 1
ATOM 740 C CA . GLY A 1 97 ? -21.289 10.973 -1.134 1.00 79.94 97 GLY A CA 1
ATOM 741 C C . GLY A 1 97 ? -19.806 11.163 -0.785 1.00 79.94 97 GLY A C 1
ATOM 742 O O . GLY A 1 97 ? -19.086 11.800 -1.549 1.00 79.94 97 GLY A O 1
ATOM 743 N N . GLY A 1 98 ? -19.362 10.682 0.381 1.00 81.88 98 GLY A N 1
ATOM 744 C CA . GLY A 1 98 ? -17.993 10.839 0.870 1.00 81.88 98 GLY A CA 1
ATOM 745 C C . GLY A 1 98 ? -17.087 9.640 0.587 1.00 81.88 98 GLY A C 1
ATOM 746 O O . GLY A 1 98 ? -17.432 8.711 -0.145 1.00 81.88 98 GLY A O 1
ATOM 747 N N . LEU A 1 99 ? -15.904 9.654 1.208 1.00 83.50 99 LEU A N 1
ATOM 748 C CA . LEU A 1 99 ? -15.027 8.486 1.228 1.00 83.50 99 LEU A CA 1
ATOM 749 C C . LEU A 1 99 ? -15.682 7.342 2.018 1.00 83.50 99 LEU A C 1
ATOM 751 O O . LEU A 1 99 ? -16.366 7.585 3.015 1.00 83.50 99 LEU A O 1
ATOM 755 N N . PRO A 1 100 ? -15.461 6.085 1.609 1.00 88.38 100 PRO A N 1
ATOM 756 C CA . PRO A 1 100 ? -15.931 4.954 2.381 1.00 88.38 100 PRO A CA 1
ATOM 757 C C . PRO A 1 100 ? -15.182 4.845 3.715 1.00 88.38 100 PRO A C 1
ATOM 759 O O . PRO A 1 100 ? -14.0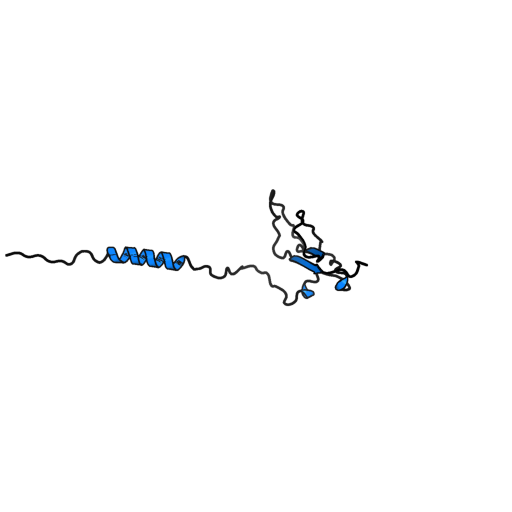12 5.206 3.838 1.00 88.38 100 PRO A O 1
ATOM 762 N N . VAL A 1 101 ? -15.862 4.296 4.717 1.00 91.38 101 VAL A N 1
ATOM 763 C CA . VAL A 1 101 ? -15.281 3.981 6.020 1.00 91.38 101 VAL A CA 1
ATOM 764 C C . VAL A 1 101 ? -14.547 2.651 5.909 1.00 91.38 101 VAL A C 1
ATOM 766 O O . VAL A 1 101 ? -15.159 1.602 5.666 1.00 91.38 101 VAL A O 1
ATOM 769 N N . PHE A 1 102 ? -13.231 2.705 6.088 1.00 91.75 102 PHE A N 1
ATOM 770 C CA . PHE A 1 102 ? -12.366 1.535 6.089 1.00 91.75 102 PHE A CA 1
ATOM 771 C C . PHE A 1 102 ? -12.29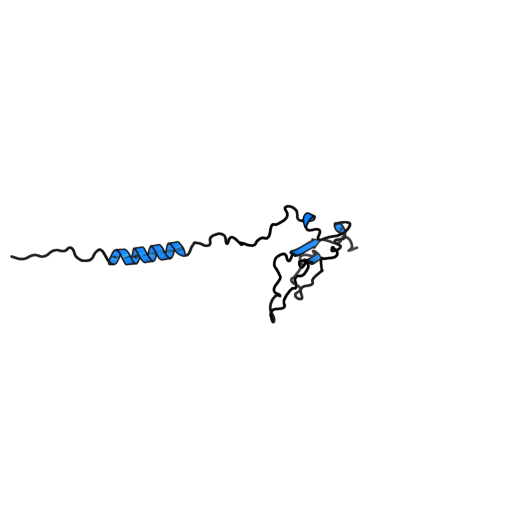0 0.925 7.494 1.00 91.75 102 PHE A C 1
ATOM 773 O O . PHE A 1 102 ? -12.133 1.665 8.465 1.00 91.75 102 PHE A O 1
ATOM 780 N N . PRO A 1 103 ? -12.381 -0.406 7.632 1.00 92.00 103 PRO A N 1
ATOM 781 C CA . PRO A 1 103 ? -12.109 -1.064 8.905 1.00 92.00 103 PRO A CA 1
ATOM 782 C C . PRO A 1 103 ? -10.621 -0.953 9.279 1.00 92.00 103 PRO A C 1
ATOM 784 O O . PRO A 1 103 ? -9.757 -1.006 8.401 1.00 92.00 103 PRO A O 1
ATOM 787 N N . ASP A 1 104 ? -10.297 -0.891 10.573 1.00 89.12 104 ASP A N 1
ATOM 788 C CA . ASP A 1 104 ? -8.903 -0.956 11.052 1.00 89.12 104 ASP A CA 1
ATOM 789 C C . ASP A 1 104 ? -8.194 -2.206 10.526 1.00 89.12 104 ASP A C 1
ATOM 791 O O . ASP A 1 104 ? -8.793 -3.284 10.447 1.00 89.12 104 ASP A O 1
ATOM 795 N N . GLY A 1 105 ? -6.918 -2.048 10.180 1.00 88.62 105 GLY A N 1
ATOM 796 C CA . GLY A 1 105 ? -6.127 -3.070 9.496 1.00 88.62 105 GLY A CA 1
ATOM 797 C C . GLY A 1 105 ? -6.255 -3.037 7.970 1.00 88.62 105 GLY A C 1
ATOM 798 O O . GLY A 1 105 ? -5.563 -3.797 7.295 1.00 88.62 105 GLY A O 1
ATOM 799 N N . THR A 1 106 ? -7.092 -2.157 7.407 1.00 92.81 106 THR A N 1
ATOM 800 C CA . THR A 1 106 ? -7.090 -1.891 5.962 1.00 92.81 106 THR A CA 1
ATOM 801 C C . THR A 1 106 ? -5.739 -1.336 5.534 1.00 92.81 106 THR A C 1
ATOM 803 O O . THR A 1 106 ? -5.234 -0.379 6.120 1.00 92.81 106 THR A O 1
ATOM 806 N N . LEU A 1 107 ? -5.175 -1.912 4.477 1.00 92.81 107 LEU A N 1
ATOM 807 C CA . LEU A 1 107 ? -3.939 -1.446 3.872 1.00 92.81 107 LEU A CA 1
ATOM 808 C C . LEU A 1 107 ? -4.246 -0.822 2.517 1.00 92.81 107 LEU A C 1
ATOM 810 O O . LEU A 1 107 ? -4.876 -1.451 1.673 1.00 92.81 107 LEU A O 1
ATOM 814 N N . ILE A 1 108 ? -3.769 0.402 2.305 1.00 93.69 108 ILE A N 1
ATOM 815 C CA . ILE A 1 108 ? -3.828 1.090 1.015 1.00 93.69 108 ILE A CA 1
ATOM 816 C C . ILE A 1 108 ? -2.396 1.386 0.588 1.00 93.69 108 ILE A C 1
ATOM 818 O O . ILE A 1 108 ? -1.642 2.012 1.331 1.00 93.69 108 ILE A O 1
ATOM 822 N N . ALA A 1 109 ? -2.020 0.941 -0.605 1.00 94.19 109 ALA A N 1
ATOM 823 C CA . ALA A 1 109 ? -0.694 1.162 -1.162 1.00 94.19 109 ALA A CA 1
ATOM 824 C C . ALA A 1 109 ? -0.783 1.864 -2.515 1.00 94.19 109 ALA A C 1
ATOM 826 O O . ALA A 1 109 ? -1.694 1.620 -3.308 1.00 94.19 109 ALA A O 1
ATOM 827 N N . LYS A 1 110 ? 0.187 2.737 -2.784 1.00 92.44 110 LYS A N 1
ATOM 828 C CA . LYS A 1 110 ? 0.349 3.413 -4.068 1.00 92.44 110 LYS A CA 1
ATOM 829 C C . LYS A 1 110 ? 1.777 3.214 -4.544 1.00 92.44 110 LYS A C 1
ATOM 831 O O . LYS A 1 110 ? 2.707 3.716 -3.921 1.00 92.44 110 LYS A O 1
ATOM 836 N N . THR A 1 111 ? 1.921 2.525 -5.664 1.00 91.25 111 THR A N 1
ATOM 837 C CA . THR A 1 111 ? 3.208 2.277 -6.306 1.00 91.25 111 THR A CA 1
ATOM 838 C C . THR A 1 111 ? 3.323 3.167 -7.528 1.00 91.25 111 THR A C 1
ATOM 840 O O . THR A 1 111 ? 2.439 3.159 -8.387 1.00 91.25 111 THR A O 1
ATOM 843 N N . PHE A 1 112 ? 4.401 3.943 -7.589 1.00 90.19 112 PHE A N 1
ATOM 844 C CA . PHE A 1 112 ? 4.793 4.698 -8.772 1.00 90.19 112 PHE A CA 1
ATOM 845 C C . PHE A 1 112 ? 5.862 3.900 -9.510 1.00 90.19 112 PHE A C 1
ATOM 847 O O . PHE A 1 112 ? 6.791 3.400 -8.875 1.00 90.19 112 PHE A O 1
ATOM 854 N N . TYR A 1 113 ? 5.726 3.760 -10.821 1.00 89.12 113 TYR A N 1
ATOM 855 C CA . TYR A 1 113 ? 6.674 3.005 -11.632 1.00 89.12 113 TYR A CA 1
ATOM 856 C C . TYR A 1 113 ? 6.728 3.554 -13.058 1.00 89.12 113 TYR A C 1
ATOM 858 O O . TYR A 1 113 ? 5.834 4.274 -13.501 1.00 89.12 113 TYR A O 1
ATOM 866 N N . TYR A 1 114 ? 7.792 3.199 -13.771 1.00 87.31 114 TYR A N 1
ATOM 867 C CA . TYR A 1 114 ? 7.955 3.480 -15.192 1.00 87.31 114 TYR A CA 1
ATOM 868 C C . TYR A 1 114 ? 8.001 2.147 -15.926 1.00 87.31 114 TYR A C 1
ATOM 870 O O . TYR A 1 114 ? 8.872 1.320 -15.644 1.00 87.31 114 TYR A O 1
ATOM 878 N N . SER A 1 115 ? 7.061 1.910 -16.837 1.00 76.19 115 SER A N 1
ATOM 879 C CA . SER A 1 115 ? 7.141 0.738 -17.699 1.00 76.19 115 SER A CA 1
ATOM 880 C C . SER A 1 115 ? 8.212 0.957 -18.772 1.00 76.19 115 SER A C 1
ATOM 882 O O . SER A 1 115 ? 8.353 2.038 -19.339 1.00 76.19 115 SER A O 1
ATOM 884 N N . LYS A 1 116 ? 8.991 -0.088 -19.067 1.00 69.81 116 LYS A N 1
ATOM 885 C CA . LYS A 1 116 ? 9.900 -0.105 -20.228 1.00 69.81 116 LYS A CA 1
ATOM 886 C C . LYS A 1 116 ? 9.171 -0.386 -21.551 1.00 69.81 116 LYS A C 1
ATOM 888 O O . LYS A 1 116 ? 9.819 -0.455 -22.585 1.00 69.81 116 LYS A O 1
ATOM 893 N N . ALA A 1 117 ? 7.851 -0.574 -21.519 1.00 59.75 117 ALA A N 1
ATOM 894 C CA . ALA A 1 117 ? 7.048 -1.034 -22.652 1.00 59.75 117 ALA A CA 1
ATOM 895 C C . ALA A 1 117 ? 6.637 0.083 -23.635 1.00 59.75 117 ALA A C 1
ATOM 897 O O . ALA A 1 117 ? 5.769 -0.139 -24.470 1.00 59.75 117 ALA A O 1
ATOM 898 N N . GLY A 1 118 ? 7.231 1.276 -23.534 1.00 56.56 118 GLY A N 1
ATOM 899 C CA . GLY A 1 118 ? 7.084 2.333 -24.533 1.00 56.56 118 GLY A CA 1
ATOM 900 C C . GLY A 1 118 ? 8.263 2.325 -25.500 1.00 56.56 118 GLY A C 1
ATOM 901 O O . GLY A 1 118 ? 9.265 2.987 -25.227 1.00 56.56 118 GLY A O 1
ATOM 902 N N . ASN A 1 119 ? 8.149 1.564 -26.591 1.00 41.75 119 ASN A N 1
ATOM 903 C CA . ASN A 1 119 ? 8.985 1.676 -27.787 1.00 41.75 119 ASN A CA 1
ATOM 904 C C . ASN A 1 119 ? 8.184 2.259 -28.953 1.00 41.75 119 ASN A C 1
ATOM 906 O O . ASN A 1 119 ? 7.021 1.842 -29.142 1.00 41.75 119 ASN A O 1
#

Sequence (119 aa):
MARTGEEQGAGLAVLFPLALACMLMQACNNGPQTISNNVSFKTRLSEYALFKGHMPDLVPAQDVVPIRIGSSLFTDYAEKQRLIRIPEGRKMRIQGGGLPVFPDGTLIAKTFYYSKAGN

Organism: NCBI:txid1591085

Solvent-accessible surface area (backbone atoms only — not comparable to full-atom values): 8208 Å² total; per-residue (Å²): 138,91,83,89,83,90,90,81,74,71,73,67,68,54,52,55,60,52,52,51,53,56,56,60,65,59,76,72,69,80,63,84,80,77,78,90,60,101,72,83,80,72,93,48,77,74,80,68,51,61,55,42,86,61,72,94,71,66,37,60,21,96,72,38,44,80,57,82,76,93,71,87,70,90,66,91,84,53,45,73,53,34,36,38,28,70,45,86,98,61,68,74,42,82,48,82,97,58,72,60,47,71,51,88,76,51,45,77,48,78,48,75,46,78,79,85,84,79,127

Foldseek 3Di:
DDDDDDDDDDPPVVVVVVVVVVVVVVVPPPDPPPPPDPDDDDPDPVVVVQADDDVVVRHGDPQKDWDDDPDDDDDPQWDKTKIKGADPPDDWADDPPDDIRGDPPIDIDIDTHDDPPDD

Radius of gyration: 29.59 Å; Cα contacts (8 Å, |Δi|>4): 94; chains: 1; bounding box: 33×80×90 Å